Protein AF-A0A7C7RXA5-F1 (afdb_monomer)

Sequence (47 aa):
VPREERDTWPLVCDGAGIVWVVGIRIADEYKVGPETRRVLKLEAERL

Foldseek 3Di:
DPPVCVVVFDFDADPVGTQDRPPPDGDPVQDDDPPDPDDDDDDDDDD

Mean predicted aligned error: 2.79 Å

pLDDT: mean 95.11, std 4.36, range [72.31, 98.12]

Radius of gyration: 12.42 Å; Cα contacts (8 Å, |Δi|>4): 31; chains: 1; bounding box: 30×18×34 Å

Structure (mmCIF, N/CA/C/O backbone):
data_AF-A0A7C7RXA5-F1
#
_entry.id   AF-A0A7C7RXA5-F1
#
loop_
_atom_site.group_PDB
_atom_site.id
_atom_site.type_symbol
_atom_site.label_atom_id
_atom_site.label_alt_id
_atom_site.label_comp_id
_atom_site.label_asym_id
_atom_site.label_entity_id
_atom_site.label_seq_id
_atom_site.pdbx_PDB_ins_code
_atom_site.Cartn_x
_atom_site.Cartn_y
_atom_site.Cartn_z
_atom_site.occupancy
_atom_site.B_iso_or_equiv
_atom_site.auth_seq_id
_atom_site.auth_comp_id
_atom_site.auth_asym_id
_atom_site.auth_atom_id
_atom_site.pdbx_PDB_model_num
ATOM 1 N N . VAL A 1 1 ? 4.027 5.265 -11.410 1.00 83.81 1 VAL A N 1
ATOM 2 C CA . VAL A 1 1 ? 4.832 4.140 -11.930 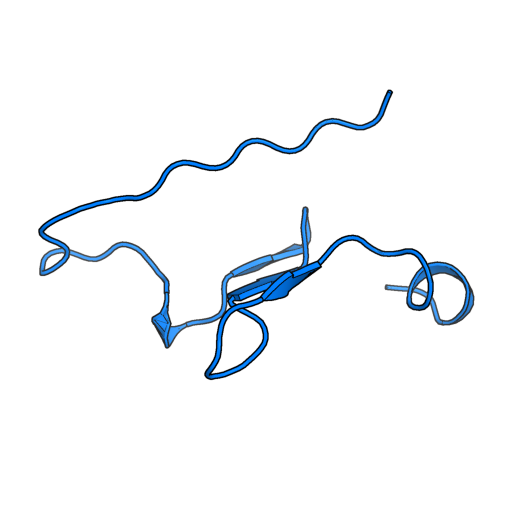1.00 83.81 1 VAL A CA 1
ATOM 3 C C . VAL A 1 1 ? 4.910 4.240 -13.447 1.00 83.81 1 VAL A C 1
ATOM 5 O O . VAL A 1 1 ? 3.850 4.149 -14.090 1.00 83.81 1 VAL A O 1
ATOM 8 N N . PRO A 1 2 ? 6.104 4.516 -14.004 1.00 92.88 2 PRO A N 1
ATOM 9 C CA . PRO A 1 2 ? 6.401 4.370 -15.433 1.00 92.88 2 PRO A CA 1
ATOM 10 C C . PRO A 1 2 ? 5.915 3.022 -1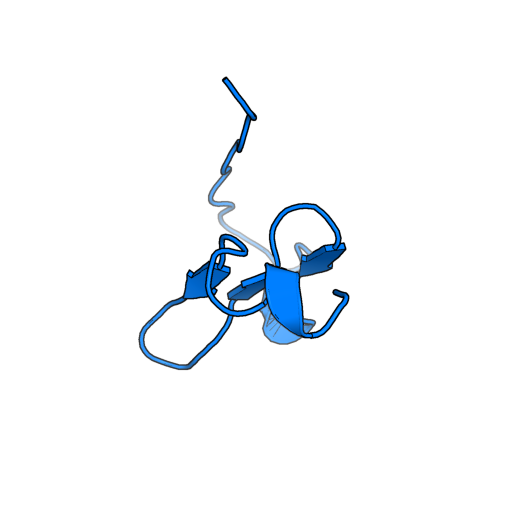5.963 1.00 92.88 2 PRO A C 1
ATOM 12 O O . PRO A 1 2 ? 5.790 2.074 -15.195 1.00 92.88 2 PRO A O 1
ATOM 15 N N . ARG A 1 3 ? 5.569 2.931 -17.249 1.00 93.75 3 ARG A N 1
ATOM 16 C CA . ARG A 1 3 ? 4.913 1.725 -17.775 1.00 93.75 3 ARG A CA 1
ATOM 17 C C . ARG A 1 3 ? 5.800 0.486 -17.642 1.00 93.75 3 ARG A C 1
ATOM 19 O O . ARG A 1 3 ? 5.284 -0.528 -17.192 1.00 93.75 3 ARG A O 1
ATOM 26 N N . GLU A 1 4 ? 7.086 0.590 -17.972 1.00 94.50 4 GLU A N 1
ATOM 27 C CA . GLU A 1 4 ? 8.046 -0.519 -17.853 1.00 94.50 4 GLU A CA 1
ATOM 28 C C . GLU A 1 4 ? 8.200 -1.064 -16.428 1.00 94.50 4 GLU A C 1
ATOM 30 O O . GLU A 1 4 ? 8.397 -2.258 -16.244 1.00 94.50 4 GLU A O 1
ATOM 35 N N . GLU A 1 5 ? 8.069 -0.215 -15.411 1.00 92.69 5 GLU A N 1
ATOM 36 C CA . GLU A 1 5 ? 8.275 -0.615 -14.019 1.00 92.69 5 GLU A CA 1
ATOM 37 C C . GLU A 1 5 ? 7.037 -1.278 -13.403 1.00 92.69 5 GLU A C 1
ATOM 39 O O . GLU A 1 5 ? 7.147 -1.942 -12.375 1.00 92.69 5 GLU A O 1
ATOM 44 N N . ARG A 1 6 ? 5.846 -1.103 -14.000 1.00 94.00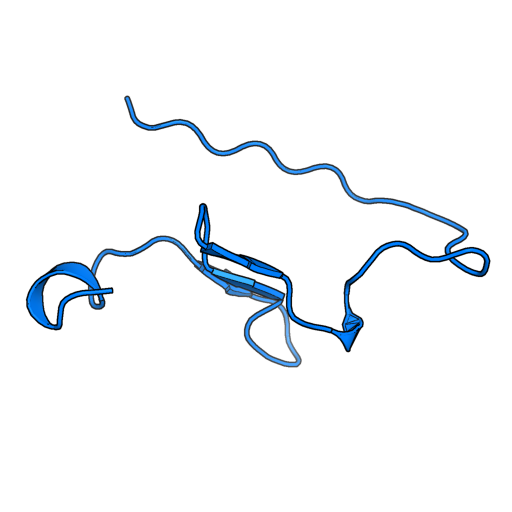 6 ARG A N 1
ATOM 45 C CA . ARG A 1 6 ? 4.577 -1.603 -13.435 1.00 94.00 6 ARG A CA 1
ATOM 46 C C . ARG A 1 6 ? 4.540 -3.115 -13.316 1.00 94.00 6 ARG A C 1
ATOM 48 O O . ARG A 1 6 ? 3.993 -3.607 -12.337 1.00 94.00 6 ARG A O 1
ATOM 55 N N . ASP A 1 7 ? 5.120 -3.816 -14.283 1.00 94.00 7 ASP A N 1
ATOM 56 C CA . ASP A 1 7 ? 5.067 -5.278 -14.344 1.00 94.00 7 ASP A CA 1
ATOM 57 C C . ASP A 1 7 ? 5.867 -5.931 -13.205 1.00 94.00 7 ASP A C 1
ATOM 59 O O . ASP A 1 7 ? 5.585 -7.061 -12.814 1.00 94.00 7 ASP A O 1
ATOM 63 N N . THR A 1 8 ? 6.834 -5.206 -12.635 1.00 93.88 8 THR A N 1
ATOM 64 C CA . THR A 1 8 ? 7.673 -5.669 -11.522 1.00 93.88 8 THR A CA 1
ATOM 65 C C . THR A 1 8 ? 7.425 -4.909 -10.223 1.00 93.88 8 THR A C 1
ATOM 67 O O . THR A 1 8 ? 8.070 -5.200 -9.214 1.00 93.88 8 THR A O 1
ATOM 70 N N . TRP A 1 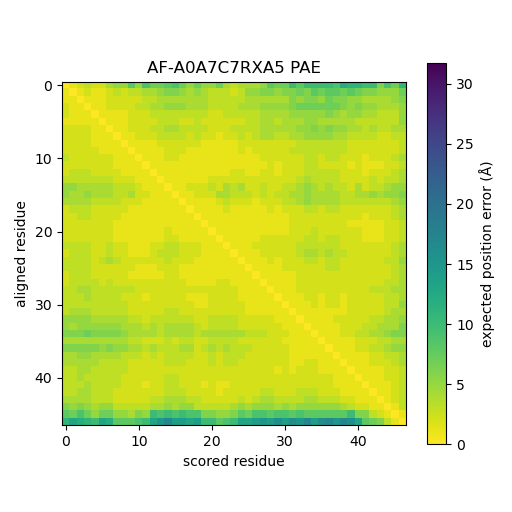9 ? 6.545 -3.904 -10.226 1.00 95.19 9 TRP A N 1
ATOM 71 C CA . TRP A 1 9 ? 6.327 -3.077 -9.046 1.00 95.19 9 TRP A CA 1
ATOM 72 C C . TRP A 1 9 ? 5.625 -3.895 -7.956 1.00 95.19 9 TRP A C 1
ATOM 74 O O . TRP A 1 9 ? 4.580 -4.492 -8.225 1.00 95.19 9 TRP A O 1
ATOM 84 N N . PRO A 1 10 ? 6.141 -3.917 -6.716 1.00 95.75 10 PRO A N 1
ATOM 85 C CA . PRO A 1 10 ? 5.535 -4.716 -5.666 1.00 95.75 10 PRO A CA 1
ATOM 86 C C . PRO A 1 10 ? 4.169 -4.156 -5.253 1.00 95.75 10 PRO A C 1
ATOM 88 O O . PRO A 1 10 ? 4.002 -2.959 -4.992 1.00 95.75 10 PRO A O 1
ATOM 91 N N . LEU A 1 11 ? 3.192 -5.057 -5.168 1.00 96.88 11 LEU A N 1
ATOM 92 C CA . LEU A 1 11 ? 1.835 -4.787 -4.709 1.00 96.88 11 LEU A CA 1
ATOM 93 C C . LEU A 1 11 ? 1.526 -5.673 -3.506 1.00 96.88 11 LEU A C 1
ATOM 95 O O . LEU A 1 11 ? 1.834 -6.864 -3.509 1.00 96.88 11 LEU A O 1
ATOM 99 N N . VAL A 1 12 ? 0.871 -5.100 -2.501 1.00 97.81 12 VAL A N 1
ATOM 100 C CA . VAL A 1 12 ? 0.182 -5.881 -1.473 1.00 97.81 12 VAL A CA 1
ATOM 101 C C . VAL A 1 12 ? -1.282 -5.958 -1.863 1.00 97.81 12 VAL A C 1
ATOM 103 O O . VAL A 1 12 ? -1.928 -4.925 -2.054 1.00 97.81 12 VAL A O 1
ATOM 106 N N . CYS A 1 13 ? -1.790 -7.181 -1.966 1.00 97.75 13 CYS A N 1
ATOM 107 C CA . CYS A 1 13 ? -3.163 -7.470 -2.347 1.00 97.75 13 CYS A CA 1
ATOM 108 C C . CYS A 1 13 ? -3.824 -8.382 -1.315 1.00 97.75 13 CYS A C 1
ATOM 110 O O . CYS A 1 13 ? -3.151 -9.144 -0.618 1.00 97.75 13 CYS A O 1
ATOM 112 N N . ASP A 1 14 ? -5.146 -8.337 -1.271 1.00 96.38 14 ASP A N 1
ATOM 113 C CA . ASP A 1 14 ? -5.976 -9.314 -0.583 1.00 96.38 14 ASP A CA 1
ATOM 114 C C . ASP A 1 14 ? -7.031 -9.891 -1.545 1.00 96.38 14 ASP A C 1
ATOM 116 O O . ASP A 1 14 ? -6.905 -9.785 -2.766 1.00 96.38 14 ASP A O 1
ATOM 120 N N . GLY A 1 15 ? -8.064 -10.541 -1.004 1.00 97.62 15 GLY A N 1
ATOM 121 C CA . GLY A 1 15 ? -9.152 -11.094 -1.812 1.00 97.62 15 GLY A CA 1
ATOM 122 C C . GLY A 1 15 ? -10.072 -10.049 -2.459 1.00 97.62 15 GLY A C 1
ATOM 123 O O . GLY A 1 15 ? -10.829 -10.407 -3.356 1.00 97.62 15 GLY A O 1
ATOM 124 N N . ALA A 1 16 ? -10.034 -8.788 -2.018 1.00 96.31 16 ALA A N 1
ATOM 125 C CA . ALA A 1 16 ? 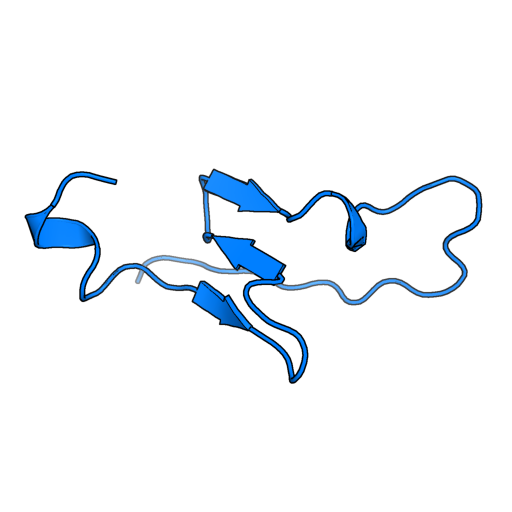-10.867 -7.701 -2.530 1.00 96.31 16 ALA A CA 1
ATOM 126 C C . ALA A 1 16 ? -10.124 -6.821 -3.548 1.00 96.31 16 ALA A C 1
ATOM 128 O O . ALA A 1 16 ? -10.762 -6.237 -4.426 1.00 96.31 16 ALA A O 1
ATOM 129 N N . GLY A 1 17 ? -8.792 -6.741 -3.478 1.00 96.69 17 GLY A N 1
ATOM 130 C CA . GLY A 1 17 ? -7.995 -6.046 -4.484 1.00 96.69 17 GLY A CA 1
ATOM 131 C C . GLY A 1 17 ? -6.626 -5.586 -3.996 1.00 96.69 17 GLY A C 1
ATOM 132 O O . GLY A 1 17 ? -5.948 -6.276 -3.238 1.00 96.69 17 GLY A O 1
ATOM 133 N N . ILE A 1 18 ? -6.197 -4.418 -4.487 1.00 97.38 18 ILE A N 1
ATOM 134 C CA . ILE A 1 18 ? -4.894 -3.821 -4.166 1.00 97.38 18 ILE A CA 1
ATOM 135 C C . ILE A 1 18 ? -5.018 -2.990 -2.889 1.00 97.38 18 ILE A C 1
ATOM 137 O O . ILE A 1 18 ? -5.696 -1.966 -2.869 1.00 97.38 18 ILE A O 1
ATOM 141 N N . VAL A 1 19 ? -4.286 -3.398 -1.858 1.00 98.12 19 VAL A N 1
ATOM 142 C CA . VAL A 1 19 ? -4.216 -2.734 -0.551 1.00 98.12 19 VAL A CA 1
ATOM 143 C C . VAL A 1 19 ? -3.167 -1.627 -0.557 1.00 98.12 19 VAL A C 1
ATOM 145 O O . VAL A 1 19 ? -3.412 -0.513 -0.095 1.00 98.12 19 VAL A O 1
ATOM 148 N N . TRP A 1 20 ? -1.976 -1.923 -1.082 1.00 97.88 20 TRP A N 1
ATOM 149 C CA . TRP A 1 20 ? -0.842 -1.003 -1.069 1.00 97.88 20 TRP A CA 1
ATOM 150 C C . TRP A 1 20 ? -0.021 -1.150 -2.344 1.00 97.88 20 TRP A C 1
ATOM 152 O O . TR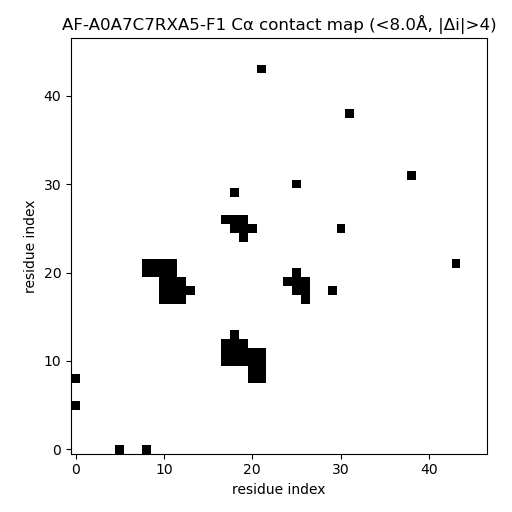P A 1 20 ? 0.503 -2.220 -2.650 1.00 97.88 20 TRP A O 1
ATOM 162 N N . VAL A 1 21 ? 0.127 -0.043 -3.069 1.00 97.25 21 VAL A N 1
ATOM 163 C CA . VAL A 1 21 ? 1.181 0.099 -4.073 1.00 97.25 21 VAL A CA 1
ATOM 164 C C . VAL A 1 21 ? 2.436 0.524 -3.320 1.00 97.25 21 VAL A C 1
ATOM 166 O O . VAL A 1 21 ? 2.511 1.668 -2.854 1.00 97.25 21 VAL A O 1
ATOM 169 N N . VAL A 1 22 ? 3.383 -0.404 -3.153 1.00 96.44 22 VAL A N 1
ATOM 170 C CA . VAL A 1 22 ? 4.528 -0.239 -2.247 1.00 96.44 22 VAL A CA 1
ATOM 171 C C . VAL A 1 22 ? 5.314 1.024 -2.591 1.00 96.44 22 VAL A C 1
ATOM 173 O O . VAL A 1 22 ? 5.595 1.291 -3.757 1.00 96.44 22 VAL A O 1
ATOM 176 N N . GLY A 1 23 ? 5.614 1.838 -1.576 1.00 94.56 23 GLY A N 1
ATOM 177 C CA . GLY A 1 23 ? 6.308 3.121 -1.743 1.00 94.56 23 GLY A CA 1
ATOM 178 C C . GLY A 1 23 ? 5.489 4.241 -2.404 1.00 94.56 23 GLY A C 1
ATOM 179 O O . GLY A 1 23 ? 6.036 5.314 -2.637 1.00 94.56 23 GLY A O 1
ATOM 180 N N . ILE A 1 24 ? 4.200 4.025 -2.708 1.00 95.31 24 ILE A N 1
ATOM 181 C CA . ILE A 1 24 ? 3.357 5.004 -3.418 1.00 95.31 24 ILE A CA 1
ATOM 182 C C . ILE A 1 24 ? 2.107 5.372 -2.622 1.00 95.31 24 ILE A C 1
ATOM 184 O O . ILE A 1 24 ? 1.996 6.503 -2.155 1.00 95.31 24 ILE A O 1
ATOM 188 N N . ARG A 1 25 ? 1.133 4.462 -2.489 1.00 95.69 25 ARG A N 1
ATOM 189 C CA . ARG A 1 25 ? -0.119 4.757 -1.771 1.00 95.69 25 ARG A CA 1
ATOM 190 C C . ARG A 1 25 ? -0.804 3.514 -1.236 1.00 95.69 25 ARG A C 1
ATOM 192 O O . ARG A 1 25 ? -0.835 2.483 -1.906 1.00 95.69 25 ARG A O 1
ATOM 199 N N . ILE A 1 26 ? -1.407 3.666 -0.064 1.00 97.38 26 ILE A N 1
ATOM 200 C CA . ILE A 1 26 ? -2.371 2.718 0.497 1.00 97.38 26 ILE A CA 1
ATOM 201 C C . ILE A 1 26 ? -3.762 3.083 -0.050 1.00 97.38 26 ILE A C 1
ATOM 203 O O . ILE A 1 26 ? -4.052 4.267 -0.270 1.00 97.38 26 ILE A O 1
ATOM 207 N N . ALA A 1 27 ? -4.584 2.075 -0.332 1.00 97.56 27 ALA A N 1
ATOM 208 C CA . ALA A 1 27 ? -5.992 2.241 -0.680 1.00 97.56 27 ALA A CA 1
ATOM 209 C C . ALA A 1 27 ? -6.769 2.861 0.496 1.00 97.56 27 ALA A C 1
ATOM 211 O O . ALA A 1 27 ? -6.414 2.671 1.661 1.00 97.56 27 ALA A O 1
ATOM 212 N N . ASP A 1 28 ? -7.792 3.663 0.208 1.00 96.50 28 ASP A N 1
ATOM 213 C CA . ASP A 1 28 ? -8.433 4.487 1.241 1.00 96.50 28 ASP A CA 1
ATOM 214 C C . ASP A 1 28 ? -9.157 3.631 2.290 1.00 96.50 28 ASP A C 1
ATOM 216 O O . ASP A 1 28 ? -9.141 3.970 3.471 1.00 96.50 28 ASP A O 1
ATOM 220 N N . GLU A 1 29 ? -9.680 2.478 1.876 1.00 95.38 29 GLU A N 1
ATOM 221 C CA . GLU A 1 29 ? -10.381 1.492 2.702 1.00 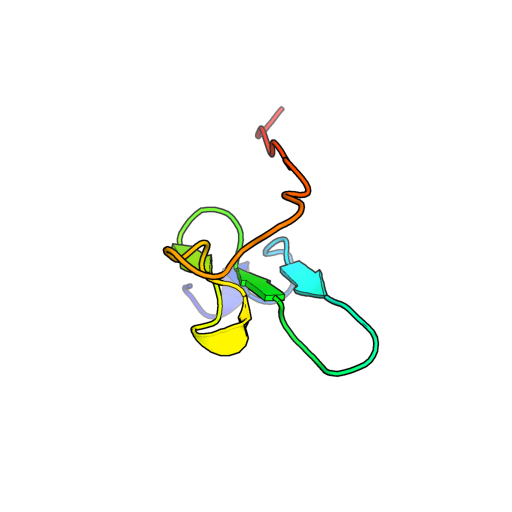95.38 29 GLU A CA 1
ATOM 222 C C . GLU A 1 29 ? -9.475 0.829 3.753 1.00 95.38 29 GLU A C 1
ATOM 224 O O . GLU A 1 29 ? -9.968 0.265 4.728 1.00 95.38 29 GLU A O 1
ATOM 229 N N . TYR A 1 30 ? -8.152 0.905 3.572 1.00 96.06 30 TYR A N 1
ATOM 230 C CA . TYR A 1 30 ? -7.152 0.240 4.415 1.00 96.06 30 TYR A CA 1
ATOM 231 C C . TYR A 1 30 ? -6.331 1.220 5.260 1.00 96.06 30 TYR A C 1
ATOM 233 O O . TYR A 1 30 ? -5.379 0.819 5.936 1.00 96.06 30 TYR A O 1
ATOM 241 N N . LYS A 1 31 ? -6.665 2.515 5.231 1.00 96.06 31 LYS A N 1
ATOM 242 C CA . LYS A 1 31 ? -6.012 3.515 6.080 1.00 96.06 31 LYS A CA 1
ATOM 243 C C . LYS A 1 31 ? -6.350 3.270 7.549 1.00 96.06 31 LYS A C 1
ATOM 245 O O . LYS A 1 31 ? -7.480 2.957 7.907 1.00 96.06 31 LYS A O 1
ATOM 250 N N . VAL A 1 32 ? -5.355 3.460 8.410 1.00 97.12 32 VAL A N 1
ATOM 251 C CA . VAL A 1 32 ? -5.552 3.427 9.862 1.00 97.12 32 VAL A CA 1
ATOM 252 C C . VAL A 1 32 ? -6.247 4.719 10.293 1.00 97.12 32 VAL A C 1
ATOM 254 O O . VAL A 1 32 ? -5.752 5.811 10.013 1.00 97.12 32 VAL A O 1
ATOM 257 N N . GLY A 1 33 ? -7.378 4.579 10.978 1.00 96.75 33 GLY A N 1
ATOM 258 C CA . GLY A 1 33 ? -8.206 5.666 11.492 1.00 96.75 33 GLY A CA 1
ATOM 259 C C . GLY A 1 33 ? -8.571 5.479 12.971 1.00 96.75 33 GLY A C 1
ATOM 260 O O . GLY A 1 33 ? -8.166 4.492 13.593 1.00 96.75 33 GLY A O 1
ATOM 261 N N . PRO A 1 34 ? -9.334 6.417 13.559 1.00 97.62 34 PRO A N 1
ATOM 262 C CA . PRO A 1 34 ? -9.727 6.382 14.975 1.00 97.62 34 PRO A CA 1
ATOM 263 C C . PRO A 1 34 ? -10.470 5.101 15.392 1.00 97.62 34 PRO A C 1
ATOM 265 O O . PRO A 1 34 ? -10.352 4.634 16.523 1.00 97.62 34 PRO A O 1
ATOM 268 N N . GLU A 1 35 ? -11.227 4.521 14.470 1.00 96.94 3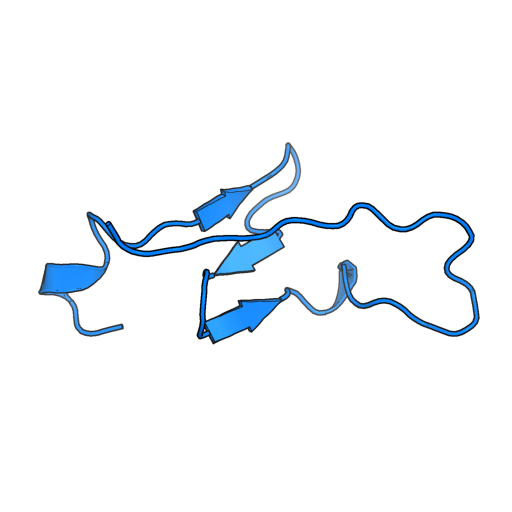5 GLU A N 1
ATOM 269 C CA . GLU A 1 35 ? -12.010 3.295 14.632 1.00 96.94 35 GLU A CA 1
ATOM 270 C C . GLU A 1 35 ? -11.206 2.001 14.408 1.00 96.94 35 GLU A C 1
ATOM 272 O O . GLU A 1 35 ? -11.712 0.902 14.666 1.00 96.94 35 GLU A O 1
ATOM 277 N N . THR A 1 36 ? -9.948 2.092 13.964 1.00 97.69 36 THR A N 1
ATOM 278 C CA . THR A 1 36 ? -9.099 0.921 13.727 1.00 97.69 36 THR A CA 1
ATOM 279 C C . THR A 1 36 ? -8.715 0.245 15.045 1.00 97.69 36 THR A C 1
ATOM 281 O O . THR A 1 36 ? -8.000 0.797 15.874 1.00 97.69 36 THR A O 1
ATOM 284 N N . ARG A 1 37 ? -9.152 -1.008 15.230 1.00 97.94 37 ARG A N 1
ATOM 285 C CA . ARG A 1 37 ? -8.890 -1.787 16.459 1.00 97.94 37 ARG A CA 1
ATOM 286 C C . ARG A 1 37 ? -7.636 -2.653 16.402 1.00 97.94 37 ARG A C 1
ATOM 288 O O . ARG A 1 37 ? -7.133 -3.071 17.441 1.00 97.94 37 ARG A O 1
ATOM 295 N N . ARG A 1 38 ? -7.180 -3.002 15.199 1.00 97.69 38 ARG A N 1
ATOM 296 C CA . ARG A 1 38 ? -6.002 -3.843 14.959 1.00 97.69 38 ARG A CA 1
ATOM 297 C C . ARG A 1 38 ? -5.275 -3.339 13.726 1.00 97.69 38 ARG A C 1
ATOM 299 O O . ARG A 1 38 ? -5.918 -2.988 12.744 1.00 97.69 38 ARG A O 1
ATOM 306 N N . VAL A 1 39 ? -3.950 -3.338 13.791 1.00 97.06 39 VAL A N 1
ATOM 307 C CA . VAL A 1 39 ? -3.079 -2.874 12.711 1.00 97.06 39 VAL A CA 1
ATOM 308 C C . VAL A 1 39 ? -2.153 -4.015 12.315 1.00 97.06 39 VAL A C 1
ATOM 310 O O . VAL A 1 39 ? -1.515 -4.622 13.175 1.00 97.06 39 VAL A O 1
ATOM 313 N N . LEU A 1 40 ? -2.078 -4.296 11.017 1.00 96.12 40 LEU A N 1
ATOM 314 C CA . LEU A 1 40 ? -1.028 -5.121 10.432 1.00 96.12 40 LEU A CA 1
ATOM 315 C C . LEU A 1 40 ? 0.081 -4.188 9.942 1.00 96.12 40 LEU A C 1
ATOM 317 O O . LEU A 1 40 ? -0.171 -3.316 9.112 1.00 96.12 40 LEU A O 1
ATOM 321 N N . LYS A 1 41 ? 1.298 -4.359 10.460 1.00 96.69 41 LYS A N 1
ATOM 322 C CA . LYS A 1 41 ? 2.467 -3.590 10.027 1.00 96.69 41 LYS A CA 1
ATOM 323 C C . LYS A 1 41 ? 3.244 -4.395 8.989 1.00 96.69 41 LYS A C 1
ATOM 325 O O . LYS A 1 41 ? 3.601 -5.539 9.252 1.00 96.69 41 LYS A O 1
ATOM 330 N N . LEU A 1 42 ? 3.507 -3.783 7.840 1.00 96.38 42 LEU A N 1
ATOM 331 C CA . LEU A 1 42 ? 4.339 -4.333 6.775 1.00 96.38 42 LEU A CA 1
ATOM 332 C C . LEU A 1 42 ? 5.505 -3.380 6.523 1.00 96.38 42 LEU A C 1
ATOM 334 O O . LEU A 1 42 ? 5.331 -2.163 6.558 1.00 96.38 42 LEU A O 1
ATOM 338 N N . GLU A 1 43 ? 6.676 -3.941 6.257 1.00 95.69 43 GLU A N 1
ATOM 339 C CA . GLU A 1 43 ? 7.876 -3.208 5.862 1.00 95.69 43 GLU A CA 1
ATOM 340 C C . GLU A 1 43 ? 8.370 -3.796 4.541 1.00 95.69 43 GLU A C 1
ATOM 342 O O . GLU A 1 43 ? 8.304 -5.007 4.326 1.00 95.69 43 GLU A O 1
ATOM 347 N N . ALA A 1 44 ? 8.799 -2.925 3.632 1.00 94.31 44 ALA A N 1
ATOM 348 C CA . ALA A 1 44 ? 9.324 -3.310 2.333 1.00 94.31 44 ALA A CA 1
ATOM 349 C C . ALA A 1 44 ? 10.612 -2.532 2.085 1.00 94.31 44 ALA A C 1
ATOM 351 O O . ALA A 1 44 ? 10.624 -1.303 2.155 1.00 94.31 44 ALA A O 1
ATOM 352 N N . GLU A 1 45 ? 11.678 -3.259 1.779 1.00 93.31 45 GLU A N 1
ATOM 353 C CA . GLU A 1 45 ? 13.009 -2.716 1.536 1.00 93.31 45 GLU A CA 1
ATOM 354 C C . GLU A 1 45 ? 13.528 -3.244 0.200 1.00 93.31 45 GLU A C 1
ATOM 356 O O . GLU A 1 45 ? 13.236 -4.375 -0.198 1.00 93.31 45 GLU A O 1
ATOM 361 N N . ARG A 1 46 ? 14.284 -2.408 -0.515 1.00 84.88 46 ARG A N 1
ATOM 362 C CA . ARG A 1 46 ? 14.960 -2.816 -1.746 1.00 84.88 46 ARG A CA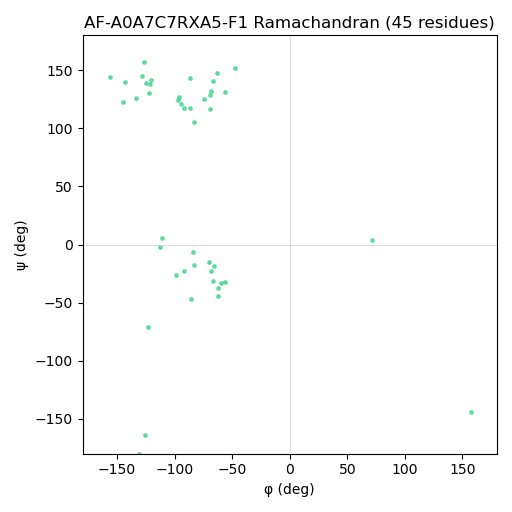 1
ATOM 363 C C . ARG A 1 46 ? 16.359 -3.299 -1.371 1.00 84.88 46 ARG A C 1
ATOM 365 O O . ARG A 1 46 ? 17.125 -2.506 -0.827 1.00 84.88 46 ARG A O 1
ATOM 372 N N . LEU A 1 47 ? 16.644 -4.574 -1.638 1.00 72.31 47 LEU A N 1
ATOM 373 C CA . LEU A 1 47 ? 17.975 -5.172 -1.475 1.00 72.31 47 LEU A CA 1
ATOM 374 C C . LEU A 1 47 ? 18.978 -4.608 -2.492 1.00 72.31 47 LEU A C 1
ATOM 376 O O . LEU A 1 47 ? 18.547 -4.242 -3.615 1.00 72.31 47 LEU A O 1
#

Secondary structure (DSSP, 8-state):
--HHHHTT--EEE-SSSEEEETTTEE-GGG---TT------------

Solvent-accessible surface area (backbone atoms only — not comparable to full-atom values): 3430 Å² total; per-residue (Å²): 126,61,78,84,51,52,86,74,52,62,67,44,66,61,98,89,43,75,46,27,44,66,99,74,48,67,34,81,94,71,58,89,52,95,83,58,88,78,82,88,87,83,87,87,81,86,130